Protein AF-A0A3N2H598-F1 (afdb_monomer_lite)

Secondary structure (DSSP, 8-state):
-EEEE-GGGEEEEEEEETTEEEEEEEETTEEEEEE--B-TTSPBPSEEEEEEEETTEEEEEEEETTTEEEEEEEEESSSEEE-SPPEEESEEEEE-SSSSSSPEEEEEEE--SS-TTTS-EEEEEEEEETTEEEEEEEPPPBSS--PPPSS---BPPP---

Foldseek 3Di:
DEWDADPQQKIWDWDQDPVAIWIFIDRNPDTQEIDFDAAPVRHGFHGWDYKDAFPQKMWTKTHHPDFKIWIFIWGHDSYIDRLDHIDMARGKDWDQAAPPRGIWIKHKHFLQPPHRVQTFIKIWIFDDDPRDTHTQAIDDTDRDDDDTDSHHDNYHDDDND

Organism: NCBI:txid84480

Structure (mmCIF, N/CA/C/O backbone):
data_AF-A0A3N2H598-F1
#
_entry.id   AF-A0A3N2H598-F1
#
loop_
_atom_site.group_PDB
_atom_site.id
_atom_site.type_symbol
_atom_site.label_atom_id
_atom_site.label_alt_id
_atom_site.label_comp_id
_atom_site.label_asym_id
_atom_site.label_entity_id
_atom_site.label_seq_id
_atom_site.pdbx_PDB_ins_code
_atom_site.Cartn_x
_atom_site.Cartn_y
_atom_site.Cartn_z
_atom_site.occupancy
_atom_site.B_iso_or_equiv
_atom_site.auth_seq_id
_atom_site.auth_comp_id
_atom_site.auth_asym_id
_atom_site.auth_atom_id
_atom_site.pdbx_PDB_model_num
ATOM 1 N N . MET A 1 1 ? 2.681 11.795 7.493 1.00 67.31 1 MET A N 1
ATOM 2 C CA . MET A 1 1 ? 1.618 11.484 8.468 1.00 67.31 1 MET A CA 1
ATOM 3 C C . MET A 1 1 ? 0.392 11.152 7.646 1.00 67.31 1 MET A C 1
ATOM 5 O O . MET A 1 1 ? -0.027 11.999 6.870 1.00 67.31 1 MET A O 1
ATOM 9 N N . PHE A 1 2 ? -0.071 9.909 7.718 1.00 82.44 2 PHE A N 1
ATOM 10 C CA . PHE A 1 2 ? -1.257 9.430 7.008 1.00 82.44 2 PHE A CA 1
ATOM 11 C C . PHE A 1 2 ? -2.468 9.538 7.941 1.00 82.44 2 PHE A C 1
ATOM 13 O O . PHE A 1 2 ? -2.340 9.237 9.128 1.00 82.44 2 PHE A O 1
ATOM 20 N N . SER A 1 3 ? -3.611 9.963 7.410 1.00 89.06 3 SER A N 1
ATOM 21 C CA . SER A 1 3 ? -4.904 9.908 8.091 1.00 89.06 3 SER A CA 1
ATOM 22 C C . SER A 1 3 ? -5.997 9.703 7.045 1.00 89.06 3 SER A C 1
ATOM 24 O O . SER A 1 3 ? -6.097 10.490 6.102 1.00 89.06 3 SER A O 1
ATOM 26 N N . ALA A 1 4 ? -6.793 8.645 7.194 1.00 88.69 4 ALA A N 1
ATOM 27 C CA . ALA A 1 4 ? -7.965 8.371 6.370 1.00 88.69 4 ALA A CA 1
ATOM 28 C C . ALA A 1 4 ? -9.233 8.463 7.214 1.00 88.69 4 ALA A C 1
ATOM 30 O O . ALA A 1 4 ? -9.379 7.763 8.218 1.00 88.69 4 ALA A O 1
ATOM 31 N N . ALA A 1 5 ? -10.172 9.298 6.773 1.00 90.31 5 ALA A N 1
ATOM 32 C CA . ALA A 1 5 ? -11.516 9.312 7.329 1.00 90.31 5 ALA A CA 1
ATOM 33 C C . ALA A 1 5 ? -12.267 8.039 6.917 1.00 90.31 5 ALA A C 1
ATOM 35 O O . ALA A 1 5 ? -12.192 7.595 5.772 1.00 90.31 5 ALA A O 1
ATOM 36 N N . LEU A 1 6 ? -13.016 7.480 7.858 1.00 90.12 6 LEU A N 1
ATOM 37 C CA . LEU A 1 6 ? -13.880 6.325 7.667 1.00 90.12 6 LEU A CA 1
ATOM 38 C C . LEU A 1 6 ? -15.337 6.730 7.969 1.00 90.12 6 LEU A C 1
ATOM 40 O O . LEU A 1 6 ? -15.577 7.742 8.640 1.00 90.12 6 LEU A O 1
ATOM 44 N N . PRO A 1 7 ? -16.338 5.977 7.473 1.00 87.88 7 PRO A N 1
ATOM 45 C CA . PRO A 1 7 ? -17.742 6.232 7.793 1.00 87.88 7 PRO A CA 1
ATOM 46 C C . PRO A 1 7 ? -17.989 6.303 9.305 1.00 87.88 7 PRO A C 1
ATOM 48 O O . PRO A 1 7 ? -17.252 5.716 10.085 1.00 87.88 7 PRO A O 1
ATOM 51 N N . GLY A 1 8 ? -19.035 7.014 9.732 1.00 88.12 8 GLY A N 1
ATOM 52 C CA . GLY A 1 8 ? -19.424 7.057 11.150 1.00 88.12 8 GLY A CA 1
ATOM 53 C C . GLY A 1 8 ? -18.548 7.933 12.054 1.00 88.12 8 GLY A C 1
ATOM 54 O O . GLY A 1 8 ? -18.742 7.917 13.261 1.00 88.12 8 GLY A O 1
ATOM 55 N N . GLY A 1 9 ? -17.625 8.727 11.497 1.00 89.12 9 GLY A N 1
ATOM 56 C CA . GLY A 1 9 ? -16.719 9.572 12.290 1.00 89.12 9 GLY A CA 1
ATOM 57 C C . GLY A 1 9 ? -15.471 8.837 12.786 1.00 89.12 9 GLY A C 1
ATOM 58 O O . GLY A 1 9 ? -14.716 9.373 13.601 1.00 89.12 9 GLY A O 1
ATOM 59 N N . HIS A 1 10 ? -15.240 7.629 12.274 1.00 94.19 10 HIS A N 1
ATOM 60 C CA . HIS A 1 10 ? -14.028 6.872 12.520 1.00 94.19 10 HIS A CA 1
ATOM 61 C C . HIS A 1 10 ? -12.859 7.386 11.665 1.00 94.19 10 HIS A C 1
ATOM 63 O O . HIS A 1 10 ? -13.054 8.051 10.643 1.00 94.19 10 HIS A O 1
ATOM 69 N N . ARG A 1 11 ? -11.623 7.060 12.054 1.00 94.19 11 ARG A N 1
ATOM 70 C CA . ARG A 1 11 ? -10.439 7.301 11.212 1.00 94.19 11 ARG A CA 1
ATOM 71 C C . ARG A 1 11 ? -9.338 6.273 11.437 1.00 94.19 11 ARG A C 1
ATOM 73 O O . ARG A 1 11 ? -9.225 5.713 12.527 1.00 94.19 11 ARG A O 1
ATOM 80 N N . LEU A 1 12 ? -8.512 6.071 10.417 1.00 95.00 12 LEU A N 1
ATOM 81 C CA . LEU A 1 12 ? -7.281 5.289 10.484 1.00 95.00 12 LEU A CA 1
ATOM 82 C C . LEU A 1 12 ? -6.083 6.224 10.303 1.00 95.00 12 LEU A C 1
ATOM 84 O O . LEU A 1 12 ? -5.964 6.877 9.269 1.00 95.00 12 LEU A O 1
ATOM 88 N N . ASP A 1 13 ? -5.188 6.255 11.285 1.00 94.00 13 ASP A N 1
ATOM 89 C CA . ASP A 1 13 ? -3.990 7.092 11.268 1.00 94.00 13 ASP A CA 1
ATOM 90 C C . ASP A 1 13 ? -2.723 6.238 11.183 1.00 94.00 13 ASP A C 1
ATOM 92 O O . ASP A 1 13 ? -2.614 5.194 11.827 1.00 94.00 13 ASP A O 1
ATOM 96 N N . GLY A 1 14 ? -1.732 6.719 10.435 1.00 91.94 14 GLY A N 1
ATOM 97 C CA . GLY A 1 14 ? -0.366 6.204 10.465 1.00 91.94 14 GLY A CA 1
ATOM 98 C C . GLY A 1 14 ? 0.473 7.032 11.430 1.00 91.94 14 GLY A C 1
ATOM 99 O O . GLY A 1 14 ? 0.802 8.186 11.131 1.00 91.94 14 GLY A O 1
ATOM 100 N N . LEU A 1 15 ? 0.814 6.452 12.580 1.00 87.75 15 LEU A N 1
ATOM 101 C CA . LEU A 1 15 ? 1.573 7.110 13.639 1.00 87.75 15 LEU A CA 1
ATOM 102 C C . LEU A 1 15 ? 3.044 6.690 13.599 1.00 87.75 15 LEU A C 1
ATOM 104 O O . LEU A 1 15 ? 3.365 5.519 13.405 1.00 87.75 15 LEU A O 1
ATOM 108 N N . HIS A 1 16 ? 3.929 7.658 13.835 1.00 82.12 16 HIS A N 1
ATOM 109 C CA . HIS A 1 16 ? 5.372 7.458 13.940 1.00 82.12 16 HIS A CA 1
ATOM 110 C C . HIS A 1 16 ? 5.838 7.804 15.358 1.00 82.12 16 HIS A C 1
ATOM 112 O O . HIS A 1 16 ? 5.512 8.881 15.863 1.00 82.12 16 HIS A O 1
ATOM 118 N N . GLY A 1 17 ? 6.602 6.917 16.001 1.00 69.38 17 GLY A N 1
ATOM 119 C CA . GLY A 1 17 ? 7.124 7.144 17.347 1.00 69.38 17 GLY A CA 1
ATOM 120 C C . GLY A 1 17 ? 8.376 6.329 17.666 1.00 69.38 17 GLY A C 1
ATOM 121 O O . GLY A 1 17 ? 8.825 5.498 16.883 1.00 69.38 17 GLY A O 1
ATOM 122 N N . VAL A 1 18 ? 8.929 6.555 18.862 1.00 64.81 18 VAL A N 1
ATOM 123 C CA . VAL A 1 18 ? 10.191 5.948 19.342 1.00 64.81 18 VAL A CA 1
ATOM 124 C C . VAL A 1 18 ? 10.123 4.409 19.421 1.00 64.81 18 VAL A C 1
ATOM 126 O O . VAL A 1 18 ? 11.152 3.745 19.391 1.00 64.81 18 VAL A O 1
ATOM 129 N N . GLY A 1 19 ? 8.916 3.833 19.484 1.00 62.41 19 GLY A N 1
ATOM 130 C CA . GLY A 1 19 ? 8.668 2.384 19.487 1.00 62.41 19 GLY A CA 1
ATOM 131 C C . GLY A 1 19 ? 8.362 1.769 18.114 1.00 62.41 19 GLY A C 1
ATOM 132 O O . GLY A 1 19 ? 7.974 0.605 18.053 1.00 62.41 19 GLY A O 1
ATOM 133 N N . GLY A 1 20 ? 8.501 2.536 17.028 1.00 68.69 20 GLY A N 1
ATOM 134 C CA . GLY A 1 20 ? 8.161 2.117 15.669 1.00 68.69 20 GLY A CA 1
ATOM 135 C C . GLY A 1 20 ? 6.877 2.759 15.149 1.00 68.69 20 GLY A C 1
ATOM 136 O O . GLY A 1 20 ? 6.311 3.668 15.761 1.00 68.69 20 GLY A O 1
ATOM 137 N N . ASN A 1 21 ? 6.435 2.295 13.982 1.00 83.88 21 ASN A N 1
ATOM 138 C CA . ASN A 1 21 ? 5.262 2.836 13.302 1.00 83.88 21 ASN A CA 1
ATOM 139 C C . ASN A 1 21 ? 4.090 1.907 13.522 1.00 83.88 21 ASN A C 1
ATOM 141 O O . ASN A 1 21 ? 4.228 0.686 13.436 1.00 83.88 21 ASN A O 1
ATOM 145 N N . VAL A 1 22 ? 2.948 2.507 13.819 1.00 91.19 22 VAL A N 1
ATOM 146 C CA . VAL A 1 22 ? 1.710 1.785 14.078 1.00 91.19 22 VAL A CA 1
ATOM 147 C C . VAL A 1 22 ? 0.585 2.428 13.298 1.00 91.19 22 VAL A C 1
ATOM 149 O O . VAL A 1 22 ? 0.567 3.639 13.066 1.00 91.19 22 VAL A O 1
ATOM 152 N N . LEU A 1 23 ? -0.372 1.600 12.918 1.00 94.88 23 LEU A N 1
ATOM 153 C CA . LEU A 1 23 ? -1.681 2.062 12.514 1.00 94.88 23 LEU A CA 1
ATOM 154 C C . LEU A 1 23 ? -2.538 2.197 13.763 1.00 94.88 23 LEU A C 1
ATOM 156 O O . LEU A 1 23 ? -2.498 1.330 14.636 1.00 94.88 23 LEU A O 1
ATOM 160 N N . ALA A 1 24 ? -3.297 3.280 13.843 1.00 94.94 24 ALA A N 1
ATOM 161 C CA . ALA A 1 24 ? -4.194 3.569 14.948 1.00 94.94 24 ALA A CA 1
ATOM 162 C C . ALA A 1 24 ? -5.602 3.806 14.414 1.00 94.94 24 ALA A C 1
ATOM 164 O O . ALA A 1 24 ? -5.815 4.672 13.565 1.00 94.94 24 ALA A O 1
ATOM 165 N N . TYR A 1 25 ? -6.554 3.030 14.915 1.00 96.19 25 TYR A N 1
ATOM 166 C CA . TYR A 1 25 ? -7.963 3.147 14.586 1.00 96.19 25 TYR A CA 1
ATOM 167 C C . TYR A 1 25 ? -8.683 3.918 15.685 1.00 96.19 25 TYR A C 1
ATOM 169 O O . TYR A 1 25 ? -8.564 3.590 16.866 1.00 96.19 25 TYR A O 1
ATOM 177 N N . TRP A 1 26 ? -9.427 4.944 15.290 1.00 96.31 26 TRP A N 1
ATOM 178 C CA . TRP A 1 26 ? -10.086 5.868 16.200 1.00 96.31 26 TRP A CA 1
ATOM 179 C C . TRP A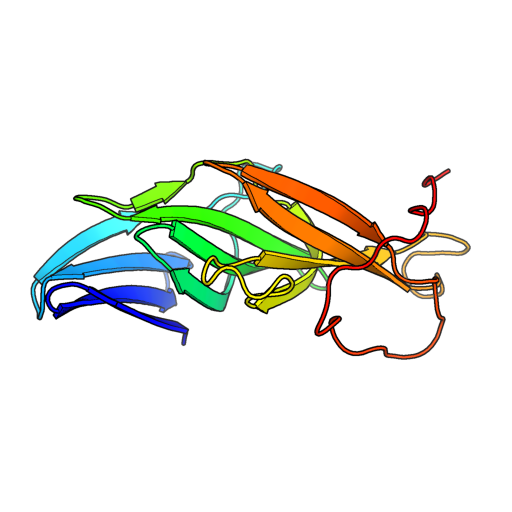 1 26 ? -11.591 5.916 15.965 1.00 96.31 26 TRP A C 1
ATOM 181 O O . TRP A 1 26 ? -12.056 5.897 14.825 1.00 96.31 26 TRP A O 1
ATOM 191 N N . ASP A 1 27 ? -12.330 6.098 17.054 1.00 95.31 27 ASP A N 1
ATOM 192 C CA . ASP A 1 27 ? -13.732 6.507 17.078 1.00 95.31 27 ASP A CA 1
ATOM 193 C C . ASP A 1 27 ? -13.826 7.899 17.717 1.00 95.31 27 ASP A C 1
ATOM 195 O O . ASP A 1 27 ? -13.683 8.068 18.936 1.00 95.31 27 ASP A O 1
ATOM 199 N N . GLY A 1 28 ? -13.954 8.925 16.871 1.00 92.56 28 GLY A N 1
ATOM 200 C CA . GLY A 1 28 ? -13.831 10.320 17.279 1.00 92.56 28 GLY A CA 1
ATOM 201 C C . GLY A 1 28 ? -12.473 10.614 17.932 1.00 92.56 28 GLY A C 1
ATOM 202 O O . GLY A 1 28 ? -11.445 10.735 17.258 1.00 92.56 28 GLY A O 1
ATOM 203 N N . ALA A 1 29 ? -12.477 10.774 19.257 1.00 93.81 29 ALA A N 1
ATOM 204 C CA . ALA A 1 29 ? -11.280 11.019 20.067 1.00 93.81 29 ALA A CA 1
ATOM 205 C C . ALA A 1 29 ? -10.758 9.763 20.790 1.00 93.81 29 ALA A C 1
ATOM 207 O O . ALA A 1 29 ? -9.685 9.808 21.389 1.00 93.81 29 ALA A O 1
ATOM 208 N N . ASN A 1 30 ? -11.500 8.656 20.750 1.00 95.94 30 ASN A N 1
ATOM 209 C CA . ASN A 1 30 ? -11.146 7.430 21.451 1.00 95.94 30 ASN A CA 1
ATOM 210 C C . ASN A 1 30 ? -10.282 6.547 20.553 1.00 95.94 30 ASN A C 1
ATOM 212 O O . ASN A 1 30 ? -10.663 6.251 19.421 1.00 95.94 30 ASN A O 1
ATOM 216 N N . LEU A 1 31 ? -9.129 6.116 21.063 1.00 96.00 31 LEU A N 1
ATOM 217 C CA . LEU A 1 31 ? -8.319 5.094 20.410 1.00 96.00 31 LEU A CA 1
ATOM 218 C C . LEU A 1 31 ? -8.999 3.737 20.611 1.00 96.00 31 LEU A C 1
ATOM 220 O O . LEU A 1 31 ? -9.193 3.315 21.750 1.00 96.00 31 LEU A O 1
ATOM 224 N N . VAL A 1 32 ? -9.368 3.082 19.515 1.00 96.75 32 VAL A N 1
ATOM 225 C CA . VAL A 1 32 ? -10.084 1.799 19.522 1.00 96.75 32 VAL A CA 1
ATOM 226 C C . VAL A 1 32 ? -9.108 0.637 19.413 1.00 96.75 32 VAL A C 1
ATOM 228 O O . VAL A 1 32 ? -9.185 -0.305 20.196 1.00 96.75 32 VAL A O 1
ATOM 231 N N . ASP A 1 33 ? -8.189 0.705 18.452 1.00 97.00 33 ASP A N 1
ATOM 232 C CA . ASP A 1 33 ? -7.228 -0.365 18.201 1.00 97.00 33 ASP A CA 1
ATOM 233 C C . ASP A 1 33 ? -5.923 0.179 17.616 1.00 97.00 33 ASP A C 1
ATOM 235 O O . ASP A 1 33 ? -5.885 1.253 17.009 1.00 97.00 33 ASP A O 1
ATOM 239 N N . THR A 1 34 ? -4.850 -0.585 17.786 1.00 95.12 34 THR A N 1
ATOM 240 C CA . THR A 1 34 ? -3.555 -0.306 17.169 1.00 95.12 34 THR A CA 1
ATOM 241 C C . THR A 1 34 ? -2.945 -1.578 16.626 1.00 95.12 34 THR A C 1
ATOM 243 O O . THR A 1 34 ? -2.935 -2.598 17.312 1.00 95.12 34 THR A O 1
ATOM 246 N N . THR A 1 35 ? -2.334 -1.499 15.448 1.00 94.12 35 THR A N 1
ATOM 247 C CA . THR A 1 35 ? -1.596 -2.631 14.893 1.00 94.12 35 THR A CA 1
ATOM 248 C C . THR A 1 35 ? -0.276 -2.197 14.292 1.00 94.12 35 THR A C 1
ATOM 250 O O . THR A 1 35 ? -0.133 -1.087 13.776 1.00 94.12 35 THR A O 1
ATOM 253 N N . GLN A 1 36 ? 0.695 -3.098 14.343 1.00 92.00 36 GLN A N 1
ATOM 254 C CA . GLN A 1 36 ? 1.963 -2.939 13.658 1.00 92.00 36 GLN A CA 1
ATOM 255 C C . GLN A 1 36 ? 1.993 -3.920 12.494 1.00 92.00 36 GLN A C 1
ATOM 257 O O . GLN A 1 36 ? 1.923 -5.132 12.698 1.00 92.00 36 GLN A O 1
ATOM 262 N N . VAL A 1 37 ? 2.091 -3.388 11.279 1.00 93.19 37 VAL A N 1
ATOM 263 C CA . VAL A 1 37 ? 2.226 -4.212 10.079 1.00 93.19 37 VAL A CA 1
ATOM 264 C C . VAL A 1 37 ? 3.673 -4.675 9.972 1.00 93.19 37 VAL A C 1
ATOM 266 O O . VAL A 1 37 ? 4.602 -3.889 10.177 1.00 93.19 37 VAL A O 1
ATOM 269 N N . ARG A 1 38 ? 3.850 -5.967 9.704 1.00 92.12 38 ARG A N 1
ATOM 270 C CA . ARG A 1 38 ? 5.153 -6.618 9.589 1.00 92.12 38 ARG A CA 1
ATOM 271 C C . ARG A 1 38 ? 5.368 -7.087 8.162 1.00 92.12 38 ARG A C 1
ATOM 273 O O . ARG A 1 38 ? 4.416 -7.541 7.529 1.00 92.12 38 ARG A O 1
ATOM 280 N N . GLY A 1 39 ? 6.605 -6.971 7.705 1.00 90.25 39 GLY A N 1
ATOM 281 C CA . GLY A 1 39 ? 7.035 -7.491 6.423 1.00 90.25 39 GLY A CA 1
ATOM 282 C C . GLY A 1 39 ? 7.188 -8.999 6.415 1.00 90.25 39 GLY A C 1
ATOM 283 O O . GLY A 1 39 ? 7.004 -9.687 7.427 1.00 90.25 39 GLY A O 1
ATOM 284 N N . SER A 1 40 ? 7.540 -9.503 5.238 1.00 89.38 40 SER A N 1
ATOM 285 C CA . SER A 1 40 ? 7.784 -10.926 4.996 1.00 89.38 40 SER A CA 1
ATOM 286 C C . SER A 1 40 ? 8.917 -11.495 5.868 1.00 89.38 40 SER A C 1
ATOM 288 O O . SER A 1 40 ? 8.917 -12.679 6.208 1.00 89.38 40 SER A O 1
ATOM 290 N N . ASP A 1 41 ? 9.839 -10.638 6.306 1.00 89.25 41 ASP A N 1
ATOM 291 C CA . ASP A 1 41 ? 10.941 -10.935 7.226 1.00 89.25 41 ASP A CA 1
ATOM 292 C C . ASP A 1 41 ? 10.538 -10.933 8.719 1.00 89.25 41 ASP A C 1
ATOM 294 O O . ASP A 1 41 ? 11.366 -11.184 9.601 1.00 89.25 41 ASP A O 1
ATOM 298 N N . GLY A 1 42 ? 9.266 -10.651 9.023 1.00 89.69 42 GLY A N 1
ATOM 299 C CA . GLY A 1 42 ? 8.718 -10.550 10.374 1.00 89.69 42 GLY A CA 1
ATOM 300 C C . GLY A 1 42 ? 9.049 -9.242 11.102 1.00 89.69 42 GLY A C 1
ATOM 301 O O . GLY A 1 42 ? 8.568 -9.036 12.229 1.00 89.69 42 GLY A O 1
ATOM 302 N N . GLN A 1 43 ? 9.830 -8.348 10.491 1.00 90.00 43 GLN A N 1
ATOM 303 C CA . GLN A 1 43 ? 10.148 -7.037 11.047 1.00 90.00 43 GLN A CA 1
ATOM 304 C C . GLN A 1 43 ? 9.022 -6.044 10.771 1.00 90.00 43 GLN A C 1
ATOM 306 O O . GLN A 1 43 ? 8.326 -6.139 9.762 1.00 90.00 43 GLN A O 1
ATOM 311 N N . PRO A 1 44 ? 8.778 -5.093 11.681 1.00 91.25 44 PRO A N 1
ATOM 312 C CA . PRO A 1 44 ? 7.783 -4.067 11.442 1.00 91.25 44 PRO A CA 1
ATOM 313 C C . PR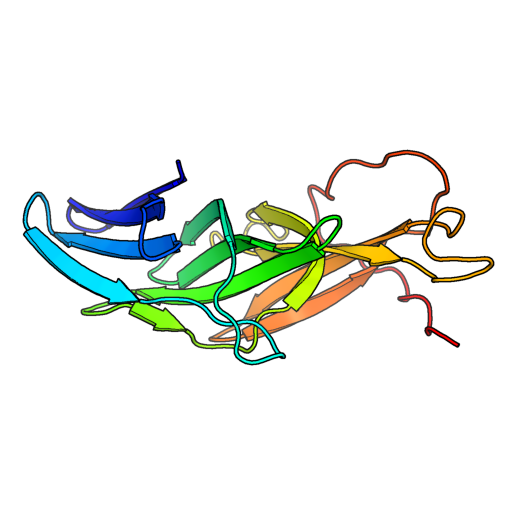O A 1 44 ? 8.244 -3.075 10.376 1.00 91.25 44 PRO A C 1
ATOM 315 O O . PRO A 1 44 ? 9.408 -2.676 10.363 1.00 91.25 44 PRO A O 1
ATOM 318 N N . TYR A 1 45 ? 7.318 -2.608 9.541 1.00 91.69 45 TYR A N 1
ATOM 319 C CA . TYR A 1 45 ? 7.642 -1.556 8.583 1.00 91.69 45 TYR A CA 1
ATOM 320 C C . TYR A 1 45 ? 7.979 -0.221 9.270 1.00 91.69 45 TYR A C 1
ATOM 322 O O . TYR A 1 45 ? 7.431 0.142 10.319 1.00 91.69 45 TYR A O 1
ATOM 330 N N . GLU A 1 46 ? 8.900 0.529 8.663 1.00 89.19 46 GLU A N 1
ATOM 331 C CA . GLU A 1 46 ? 9.578 1.669 9.292 1.00 89.19 46 GLU A CA 1
ATOM 332 C C . GLU A 1 46 ? 8.877 3.007 9.101 1.00 89.19 46 GLU A C 1
ATOM 334 O O . GLU A 1 46 ? 9.225 3.975 9.782 1.00 89.19 46 GLU A O 1
ATOM 339 N N . ARG A 1 47 ? 7.928 3.123 8.173 1.00 88.69 47 ARG A N 1
ATOM 340 C CA . ARG A 1 47 ? 7.199 4.376 7.963 1.00 88.69 47 ARG A CA 1
ATOM 341 C C . ARG A 1 47 ? 5.938 4.146 7.160 1.00 88.69 47 ARG A C 1
ATOM 343 O O . ARG A 1 47 ? 5.998 3.503 6.126 1.00 88.69 47 ARG A O 1
ATOM 350 N N . VAL A 1 48 ? 4.825 4.740 7.585 1.00 91.00 48 VAL A N 1
ATOM 351 C CA . VAL A 1 48 ? 3.617 4.850 6.751 1.00 91.00 48 VAL A CA 1
ATOM 352 C C . VAL A 1 48 ? 3.771 6.046 5.814 1.00 91.00 48 VAL A C 1
ATOM 354 O O . VAL A 1 48 ? 3.962 7.177 6.281 1.00 91.00 48 VAL A O 1
ATOM 357 N N . THR A 1 49 ? 3.673 5.818 4.508 1.00 90.50 49 THR A N 1
ATOM 358 C CA . THR A 1 49 ? 3.856 6.858 3.482 1.00 90.50 49 THR A CA 1
ATOM 359 C C . THR A 1 49 ? 2.548 7.324 2.869 1.00 90.50 49 THR A C 1
ATOM 361 O O . THR A 1 49 ? 2.384 8.523 2.643 1.00 90.50 49 THR A O 1
ATOM 364 N N . ALA A 1 50 ? 1.600 6.413 2.671 1.00 91.25 50 ALA A N 1
ATOM 365 C CA . ALA A 1 50 ? 0.285 6.707 2.120 1.00 91.25 50 ALA A CA 1
ATOM 366 C C . ALA A 1 50 ? -0.751 5.689 2.608 1.00 91.25 50 ALA A C 1
ATOM 368 O O . ALA A 1 50 ? -0.410 4.644 3.157 1.00 91.25 50 ALA A O 1
ATOM 369 N N . GLY A 1 51 ? -2.025 5.992 2.400 1.00 92.38 51 GLY A N 1
ATOM 370 C CA . GLY A 1 51 ? -3.114 5.065 2.659 1.00 92.38 51 GLY A CA 1
ATOM 371 C C . GLY A 1 51 ? -4.393 5.541 1.984 1.00 92.38 51 GLY A C 1
ATOM 372 O O . GLY A 1 51 ? -4.619 6.745 1.852 1.00 92.38 51 GLY A O 1
ATOM 373 N N . LEU A 1 52 ? -5.224 4.596 1.569 1.00 94.31 52 LEU A N 1
ATOM 374 C CA . LEU A 1 52 ? -6.554 4.851 1.035 1.00 94.31 52 LEU A CA 1
ATOM 375 C C . LEU A 1 52 ? -7.519 3.834 1.634 1.00 94.31 52 LEU A C 1
ATOM 377 O O . LEU A 1 52 ? -7.153 2.676 1.823 1.00 94.31 52 LEU A O 1
ATOM 381 N N . CYS A 1 53 ? -8.740 4.268 1.935 1.00 93.62 53 CYS A N 1
ATOM 382 C CA . CYS A 1 53 ? -9.779 3.405 2.478 1.00 93.62 53 CYS A CA 1
ATOM 383 C C . CYS A 1 53 ? -11.101 3.581 1.724 1.00 93.62 53 CYS A C 1
ATOM 385 O O . CYS A 1 53 ? -11.472 4.700 1.377 1.00 93.62 53 CYS A O 1
ATOM 387 N N . GLY A 1 54 ? -11.833 2.481 1.554 1.00 91.62 54 GLY A N 1
ATOM 388 C CA . GLY A 1 54 ? -13.153 2.416 0.931 1.00 91.62 54 GLY A CA 1
ATOM 389 C C . GLY A 1 54 ? -13.945 1.229 1.480 1.00 91.62 54 GLY A C 1
ATOM 390 O O . GLY A 1 54 ? -13.406 0.139 1.637 1.00 91.62 54 GLY A O 1
ATOM 391 N N . ALA A 1 55 ? -15.214 1.446 1.845 1.00 90.06 55 ALA A N 1
ATOM 392 C CA . ALA A 1 55 ? -16.122 0.406 2.356 1.00 90.06 55 ALA A CA 1
ATOM 393 C C . ALA A 1 55 ? -15.547 -0.488 3.490 1.00 90.06 55 ALA A C 1
ATOM 395 O O . ALA A 1 55 ? -15.818 -1.686 3.545 1.00 90.06 55 ALA A O 1
ATOM 396 N N . GLY A 1 56 ? -14.748 0.082 4.403 1.00 90.88 56 GLY A N 1
ATOM 397 C CA . GLY A 1 56 ? -14.119 -0.661 5.510 1.00 90.88 56 GLY A CA 1
ATOM 398 C C . GLY A 1 56 ? -12.879 -1.472 5.111 1.00 90.88 56 GLY A C 1
ATOM 399 O O . GLY A 1 56 ? -12.339 -2.216 5.929 1.00 90.88 56 GLY A O 1
ATOM 400 N N . ARG A 1 57 ? -12.407 -1.324 3.872 1.00 94.75 57 ARG A N 1
ATOM 401 C CA . ARG A 1 57 ? -11.138 -1.860 3.370 1.00 94.75 57 ARG A CA 1
ATOM 402 C C . ARG A 1 57 ? -10.135 -0.730 3.253 1.00 94.75 57 ARG A C 1
ATOM 404 O O . ARG A 1 57 ? -10.517 0.376 2.880 1.00 94.75 57 ARG A O 1
ATOM 411 N N . CYS A 1 58 ? -8.875 -0.995 3.558 1.00 95.25 58 CYS A N 1
ATOM 412 C CA . CYS A 1 58 ? -7.798 -0.028 3.396 1.00 95.25 58 CYS A CA 1
ATOM 413 C C . CYS A 1 58 ? -6.594 -0.678 2.719 1.00 95.25 58 CYS A C 1
ATOM 415 O O . CYS A 1 58 ? -6.235 -1.797 3.073 1.00 95.25 58 CYS A O 1
ATOM 417 N N . ALA A 1 59 ? -5.932 0.053 1.829 1.00 95.94 59 ALA A N 1
ATOM 418 C CA . ALA A 1 59 ? -4.572 -0.247 1.403 1.00 95.94 59 ALA A CA 1
ATOM 419 C C . ALA A 1 59 ? -3.652 0.812 2.008 1.00 95.94 59 ALA A C 1
ATOM 421 O O . ALA A 1 59 ? -3.928 2.010 1.907 1.00 95.94 59 ALA A O 1
ATOM 422 N N . VAL A 1 60 ? -2.582 0.382 2.671 1.00 95.56 60 VAL A N 1
ATOM 423 C CA . VAL A 1 60 ? -1.632 1.287 3.329 1.00 95.56 60 VAL A CA 1
ATOM 424 C C . VAL A 1 60 ? -0.234 1.018 2.804 1.00 95.56 60 VAL A C 1
ATOM 426 O O . VAL A 1 60 ? 0.222 -0.122 2.833 1.00 95.56 60 VAL A O 1
ATOM 429 N N . ALA A 1 61 ? 0.427 2.073 2.332 1.00 95.19 61 ALA A N 1
ATOM 430 C CA . ALA A 1 61 ? 1.785 2.026 1.823 1.00 95.19 61 ALA A CA 1
ATOM 431 C C . ALA A 1 61 ? 2.805 2.327 2.925 1.00 95.19 61 ALA A C 1
ATOM 433 O O . ALA A 1 61 ? 2.600 3.200 3.781 1.00 95.19 61 ALA A O 1
ATOM 434 N N . PHE A 1 62 ? 3.929 1.624 2.859 1.00 94.06 62 PHE A N 1
ATOM 435 C CA . PHE A 1 62 ? 5.025 1.720 3.802 1.00 94.06 62 PHE A CA 1
ATOM 436 C C . PHE A 1 62 ? 6.374 1.871 3.099 1.00 94.06 62 PHE A C 1
ATOM 438 O O . PHE A 1 62 ? 6.541 1.413 1.974 1.00 94.06 62 PHE A O 1
ATOM 445 N N . GLU A 1 63 ? 7.343 2.453 3.801 1.00 92.12 63 GLU A N 1
ATOM 446 C CA . GLU A 1 63 ? 8.781 2.369 3.510 1.00 92.12 63 GLU A CA 1
ATOM 447 C C . GLU A 1 63 ? 9.468 1.526 4.595 1.00 92.12 63 GLU A C 1
ATOM 449 O O . GLU A 1 63 ? 9.070 1.561 5.768 1.00 92.12 63 GLU A O 1
ATOM 454 N N . PHE A 1 64 ? 10.495 0.770 4.205 1.00 91.44 64 PHE A N 1
ATOM 455 C CA . PHE A 1 64 ? 11.372 0.023 5.108 1.00 91.44 64 PHE A CA 1
ATOM 456 C C . PHE A 1 64 ? 12.734 -0.239 4.456 1.00 91.44 64 PHE A C 1
ATOM 458 O O . PHE A 1 64 ? 12.828 -0.527 3.261 1.00 91.44 64 PHE A O 1
ATOM 465 N N . GLY A 1 65 ? 13.818 -0.145 5.225 1.00 88.06 65 GLY A N 1
ATOM 466 C CA . GLY A 1 65 ? 15.163 -0.164 4.659 1.00 88.06 65 GLY A CA 1
ATOM 467 C C . GLY A 1 65 ? 15.426 0.982 3.668 1.00 88.06 65 GLY A C 1
ATOM 468 O O . GLY A 1 65 ? 14.621 1.891 3.473 1.00 88.06 65 GLY A O 1
ATOM 469 N N . ALA A 1 66 ? 16.595 0.958 3.025 1.00 86.06 66 ALA A N 1
ATOM 470 C CA . ALA A 1 66 ? 17.052 2.077 2.193 1.00 86.06 66 ALA A CA 1
ATOM 471 C C . ALA A 1 66 ? 16.296 2.224 0.859 1.00 86.06 66 ALA A C 1
ATOM 473 O O . ALA A 1 66 ? 16.220 3.326 0.319 1.00 86.06 66 ALA A O 1
ATOM 474 N N . HIS A 1 67 ? 15.768 1.124 0.317 1.00 86.25 67 HIS A N 1
ATOM 475 C CA . HIS A 1 67 ? 15.184 1.067 -1.027 1.00 86.25 67 HIS A CA 1
ATOM 476 C C . HIS A 1 67 ? 14.043 0.057 -1.103 1.00 86.25 67 HIS A C 1
ATOM 478 O O . HIS A 1 67 ? 13.941 -0.688 -2.079 1.00 86.25 67 HIS A O 1
ATOM 484 N N . SER A 1 68 ? 13.226 0.002 -0.054 1.00 93.88 68 SER A N 1
ATOM 485 C CA . SER A 1 68 ? 12.114 -0.934 0.001 1.00 93.88 68 SER A CA 1
ATOM 486 C C . SER A 1 68 ? 10.841 -0.258 0.479 1.00 93.88 68 SER A C 1
ATOM 488 O O . SER A 1 68 ? 10.839 0.662 1.301 1.00 93.88 68 SER A O 1
ATOM 490 N N . ALA A 1 69 ? 9.743 -0.714 -0.093 1.00 95.88 69 ALA A N 1
ATOM 491 C CA . ALA A 1 69 ? 8.411 -0.231 0.163 1.00 95.88 69 ALA A CA 1
ATOM 492 C C . ALA A 1 69 ? 7.433 -1.398 0.116 1.00 95.88 69 ALA A C 1
ATOM 494 O O . ALA A 1 69 ? 7.710 -2.428 -0.498 1.00 95.88 69 ALA A O 1
ATOM 495 N N . ALA A 1 70 ? 6.290 -1.239 0.765 1.00 96.69 70 ALA A N 1
ATOM 496 C CA . ALA A 1 70 ? 5.259 -2.262 0.800 1.00 96.69 70 ALA A CA 1
ATOM 497 C C . ALA A 1 70 ? 3.868 -1.656 0.714 1.00 96.69 70 ALA A C 1
ATOM 499 O O . ALA A 1 70 ? 3.681 -0.495 1.073 1.00 96.69 70 ALA A O 1
ATOM 500 N N . VAL A 1 71 ? 2.886 -2.463 0.323 1.00 97.38 71 VAL A N 1
ATOM 501 C CA . VAL A 1 71 ? 1.470 -2.170 0.559 1.00 97.38 71 VAL A CA 1
ATOM 502 C C . VAL A 1 71 ? 0.831 -3.327 1.308 1.00 97.38 71 VAL A C 1
ATOM 504 O O . VAL A 1 71 ? 0.968 -4.477 0.899 1.00 97.38 71 VAL A O 1
ATOM 507 N N . ALA A 1 72 ? 0.113 -3.024 2.387 1.00 96.31 72 ALA A N 1
ATOM 508 C CA . ALA A 1 72 ? -0.701 -3.999 3.105 1.00 96.31 72 ALA A CA 1
ATOM 509 C C . ALA A 1 72 ? -2.193 -3.724 2.901 1.00 96.31 72 ALA A C 1
ATOM 511 O O . ALA A 1 72 ? -2.633 -2.578 3.036 1.00 96.31 72 ALA A O 1
ATOM 512 N N . ALA A 1 73 ? -2.959 -4.786 2.640 1.00 96.44 73 ALA A N 1
ATOM 513 C CA . ALA A 1 73 ? -4.415 -4.754 2.673 1.00 96.44 73 ALA A CA 1
ATOM 514 C C . ALA A 1 73 ? -4.930 -4.994 4.091 1.00 96.44 73 ALA A C 1
ATOM 516 O O . ALA A 1 73 ? -4.502 -5.907 4.805 1.00 96.44 73 ALA A O 1
ATOM 517 N N . LEU A 1 74 ? -5.881 -4.158 4.490 1.00 96.19 74 LEU A N 1
ATOM 518 C CA . LEU A 1 74 ? -6.476 -4.146 5.813 1.00 96.19 74 LEU 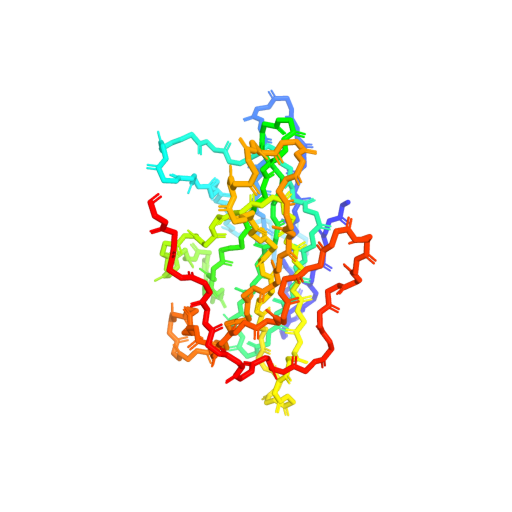A CA 1
ATOM 519 C C . LEU A 1 74 ? -7.995 -4.167 5.704 1.00 96.19 74 LEU A C 1
ATOM 521 O O . LEU A 1 74 ? -8.590 -3.548 4.819 1.00 96.19 74 LEU A O 1
ATOM 525 N N . ARG A 1 75 ? -8.622 -4.779 6.699 1.00 95.56 75 ARG A N 1
ATOM 526 C CA . ARG A 1 75 ? -10.027 -4.579 7.029 1.00 95.56 75 ARG A CA 1
ATOM 527 C C . ARG A 1 75 ? -10.123 -3.801 8.332 1.00 95.56 75 ARG A C 1
ATOM 529 O O . ARG A 1 75 ? -9.442 -4.128 9.305 1.00 95.56 75 ARG A O 1
ATOM 536 N N . VAL A 1 76 ? -10.974 -2.784 8.340 1.00 94.56 76 VAL A N 1
ATOM 537 C CA . VAL A 1 76 ? -11.239 -1.937 9.501 1.00 94.56 76 VAL A CA 1
ATOM 538 C C . VAL A 1 76 ? -12.733 -1.962 9.786 1.00 94.56 76 VAL A C 1
ATOM 540 O O . VAL A 1 76 ? -13.535 -1.450 9.006 1.00 94.56 76 VAL A O 1
ATOM 543 N N . ASP A 1 77 ? -13.099 -2.578 10.907 1.00 90.75 77 ASP A N 1
ATOM 544 C CA . ASP A 1 77 ? -14.472 -2.606 11.410 1.00 90.75 77 ASP A CA 1
ATOM 545 C C . ASP A 1 77 ? -14.538 -2.137 12.873 1.00 90.75 77 ASP A C 1
ATOM 547 O O . ASP A 1 77 ? -14.600 -0.947 13.166 1.00 90.75 77 ASP A O 1
ATOM 551 N N . THR A 1 78 ? -14.495 -3.069 13.810 1.00 91.62 78 THR A N 1
ATOM 552 C CA . THR A 1 78 ? -14.347 -2.840 15.249 1.00 91.62 78 THR A CA 1
ATOM 553 C C . THR A 1 78 ? -12.882 -2.817 15.675 1.00 91.62 78 THR A C 1
ATOM 555 O O . THR A 1 78 ? -12.568 -2.368 16.773 1.00 91.62 78 THR A O 1
ATOM 558 N N . LYS A 1 79 ? -11.990 -3.303 14.807 1.00 95.06 79 LYS A N 1
ATOM 559 C CA . LYS A 1 79 ? -10.539 -3.361 14.993 1.00 95.06 79 LYS A CA 1
ATOM 560 C C . LYS A 1 79 ? -9.826 -3.308 13.642 1.00 95.06 79 LYS A C 1
ATOM 562 O O . LYS A 1 79 ? -10.471 -3.404 12.595 1.00 95.06 79 LYS A O 1
ATOM 567 N N . ILE A 1 80 ? -8.501 -3.215 13.666 1.00 96.81 80 ILE A N 1
ATOM 568 C CA . ILE A 1 80 ? -7.656 -3.343 12.481 1.00 96.81 80 ILE A CA 1
ATOM 569 C C . ILE A 1 80 ? -7.315 -4.821 12.287 1.00 96.81 80 ILE A C 1
ATOM 571 O O . ILE A 1 80 ? -6.772 -5.479 13.173 1.00 96.81 80 ILE A O 1
ATOM 575 N N . THR A 1 81 ? -7.599 -5.349 11.101 1.00 96.69 81 THR A N 1
ATOM 576 C CA . THR A 1 81 ? -7.170 -6.690 10.691 1.00 96.69 81 THR A CA 1
ATOM 577 C C . THR A 1 81 ? -6.309 -6.564 9.444 1.00 96.69 81 THR A C 1
ATOM 579 O O . THR A 1 81 ? -6.780 -6.062 8.429 1.00 96.69 81 THR A O 1
ATOM 582 N N . VAL A 1 82 ? -5.054 -7.011 9.510 1.00 95.25 82 VAL A N 1
ATOM 583 C CA . VAL A 1 82 ? -4.224 -7.207 8.312 1.00 95.25 82 VAL A CA 1
ATOM 584 C C . VAL A 1 82 ? -4.737 -8.470 7.630 1.00 95.25 82 VAL A C 1
ATOM 586 O O . VAL A 1 82 ? -4.712 -9.537 8.244 1.00 95.25 82 VAL A O 1
ATOM 589 N N . VAL A 1 83 ? -5.293 -8.329 6.429 1.00 92.81 83 VAL A N 1
ATOM 590 C CA . VAL A 1 83 ? -6.058 -9.403 5.772 1.00 92.81 83 VAL A CA 1
ATOM 591 C C . VAL A 1 83 ? -5.280 -10.137 4.684 1.00 92.81 83 VAL A C 1
ATOM 593 O O . VAL A 1 83 ? -5.652 -11.251 4.328 1.00 92.81 83 VAL A O 1
ATOM 596 N N . ASP A 1 84 ? -4.162 -9.569 4.234 1.00 87.56 84 ASP A N 1
ATOM 597 C CA . ASP A 1 84 ? -3.272 -10.198 3.264 1.00 87.56 84 ASP A CA 1
ATOM 598 C C . ASP A 1 84 ? -1.803 -10.035 3.660 1.00 87.56 84 ASP A C 1
ATOM 600 O O . ASP A 1 84 ? -1.443 -9.171 4.469 1.00 87.56 84 ASP A O 1
ATOM 604 N N . THR A 1 85 ? -0.944 -10.854 3.058 1.00 84.94 85 THR A N 1
ATOM 605 C CA . THR A 1 85 ? 0.498 -10.605 3.101 1.00 84.94 85 THR A CA 1
ATOM 606 C C . THR A 1 85 ? 0.790 -9.327 2.328 1.00 84.94 85 THR A C 1
ATOM 608 O O . THR A 1 85 ? 0.278 -9.123 1.229 1.00 84.94 85 THR A O 1
ATOM 611 N N . ALA A 1 86 ? 1.605 -8.450 2.904 1.00 91.31 86 ALA A N 1
ATOM 612 C CA . ALA A 1 86 ? 1.978 -7.221 2.231 1.00 91.31 86 ALA A CA 1
ATOM 613 C C . ALA A 1 86 ? 2.765 -7.515 0.943 1.00 91.31 86 ALA A C 1
ATOM 615 O O . ALA A 1 86 ? 3.607 -8.414 0.897 1.00 91.31 86 ALA A O 1
ATOM 616 N N . VAL A 1 87 ? 2.490 -6.738 -0.101 1.00 95.94 87 VAL A N 1
ATOM 617 C CA . VAL A 1 87 ? 3.225 -6.789 -1.367 1.00 95.94 87 VAL A CA 1
ATOM 618 C C . VAL A 1 87 ? 4.405 -5.828 -1.290 1.00 95.94 87 VAL A C 1
ATOM 620 O O . VAL A 1 87 ? 4.224 -4.635 -1.057 1.00 95.94 87 VAL A O 1
ATOM 623 N N . GLU A 1 88 ? 5.617 -6.347 -1.458 1.00 96.12 88 GLU A N 1
ATOM 624 C CA . GLU A 1 88 ? 6.872 -5.616 -1.242 1.00 96.12 88 GLU A CA 1
ATOM 625 C C . GLU A 1 88 ? 7.572 -5.295 -2.566 1.00 96.12 88 GLU A C 1
ATOM 627 O O . GLU A 1 88 ? 7.480 -6.059 -3.524 1.00 96.12 88 GLU A O 1
ATOM 632 N N . GLY A 1 89 ? 8.286 -4.172 -2.623 1.00 94.81 89 GLY A N 1
ATOM 633 C CA . GLY A 1 89 ? 9.076 -3.725 -3.769 1.00 94.81 89 GLY A CA 1
ATOM 634 C C . GLY A 1 89 ? 9.973 -2.546 -3.405 1.00 94.81 89 GLY A C 1
ATOM 635 O O . GLY A 1 89 ? 10.340 -2.381 -2.250 1.00 94.81 89 GLY A O 1
ATOM 636 N N . VAL A 1 90 ? 10.334 -1.717 -4.384 1.00 94.50 90 VAL A N 1
ATOM 637 C CA . VAL A 1 90 ? 11.271 -0.584 -4.236 1.00 94.50 90 VAL A CA 1
ATOM 638 C C . VAL A 1 90 ? 10.560 0.728 -3.905 1.00 94.50 90 VAL A C 1
ATOM 640 O O . VAL A 1 90 ? 11.101 1.591 -3.218 1.00 94.50 90 VAL A O 1
ATOM 643 N N . ALA A 1 91 ? 9.346 0.891 -4.419 1.00 95.62 91 ALA A N 1
ATOM 644 C CA . ALA A 1 91 ? 8.462 2.016 -4.144 1.00 95.62 91 ALA A CA 1
ATOM 645 C C . ALA A 1 91 ? 7.018 1.515 -4.163 1.00 95.62 91 ALA A C 1
ATOM 647 O O . ALA A 1 91 ? 6.722 0.506 -4.804 1.00 95.62 91 ALA A O 1
ATOM 648 N N . ALA A 1 92 ? 6.126 2.214 -3.477 1.00 96.88 92 ALA A N 1
ATOM 649 C CA . ALA A 1 92 ? 4.731 1.825 -3.369 1.00 96.88 92 ALA A CA 1
ATOM 650 C C . ALA A 1 92 ? 3.823 3.049 -3.444 1.00 96.88 92 ALA A C 1
ATOM 652 O O . ALA A 1 92 ? 4.181 4.128 -2.971 1.00 96.88 92 ALA A O 1
ATOM 653 N N . ASP A 1 93 ? 2.645 2.853 -4.018 1.00 97.06 93 ASP A N 1
ATOM 654 C CA . ASP A 1 93 ? 1.568 3.830 -4.075 1.00 97.06 93 ASP A CA 1
ATOM 655 C C . ASP A 1 93 ? 0.220 3.122 -3.883 1.00 97.06 93 ASP A C 1
ATOM 657 O O . ASP A 1 93 ? 0.086 1.926 -4.158 1.00 97.06 93 ASP A O 1
ATOM 661 N N . VAL A 1 94 ? -0.769 3.863 -3.389 1.00 96.88 94 VAL A N 1
ATOM 662 C CA . VAL A 1 94 ? -2.133 3.379 -3.154 1.00 96.88 94 VAL A CA 1
ATOM 663 C C . VAL A 1 94 ? -3.128 4.371 -3.731 1.00 96.88 94 VAL A C 1
ATOM 665 O O . VAL A 1 94 ? -3.040 5.575 -3.482 1.00 96.88 94 VAL A O 1
ATOM 668 N N . ARG A 1 95 ? -4.082 3.864 -4.506 1.00 96.50 95 ARG A N 1
ATOM 669 C CA . ARG A 1 95 ? -5.138 4.648 -5.161 1.00 96.50 95 ARG A CA 1
ATOM 670 C C . ARG A 1 95 ? -6.244 3.720 -5.639 1.00 96.50 95 ARG A C 1
ATOM 672 O O . ARG A 1 95 ? -6.052 2.522 -5.619 1.00 96.50 95 ARG A O 1
ATOM 679 N N . ASP A 1 96 ? -7.362 4.259 -6.093 1.00 97.44 96 ASP A N 1
ATOM 680 C CA . ASP A 1 96 ? -8.383 3.487 -6.811 1.00 97.44 96 ASP A CA 1
ATOM 681 C C . ASP A 1 96 ? -7.993 3.434 -8.305 1.00 97.44 96 ASP A C 1
ATOM 683 O O . ASP A 1 96 ? -8.013 4.463 -8.986 1.00 97.44 96 ASP A O 1
ATOM 687 N N . LEU A 1 97 ? -7.521 2.278 -8.791 1.00 98.38 97 LEU A N 1
ATOM 688 C CA . LEU A 1 97 ? -6.985 2.093 -10.151 1.00 98.38 97 LEU A CA 1
ATOM 689 C C . LEU A 1 97 ? -8.053 1.646 -11.152 1.00 98.38 97 LEU A C 1
ATOM 691 O O . LEU A 1 97 ? -7.858 1.808 -12.364 1.00 98.38 97 LEU A O 1
ATOM 695 N N . ASN A 1 98 ? -9.131 1.029 -10.673 1.00 98.06 98 ASN A N 1
ATOM 696 C CA . ASN A 1 98 ? -10.203 0.464 -11.492 1.00 98.06 98 ASN A CA 1
ATOM 697 C C . ASN A 1 98 ? -11.540 1.230 -11.360 1.00 98.06 98 ASN A C 1
ATOM 699 O O . ASN A 1 98 ? -12.503 0.883 -12.047 1.00 98.06 98 ASN A O 1
ATOM 703 N N . ALA A 1 99 ? -11.568 2.295 -10.554 1.00 97.44 99 ALA A N 1
ATOM 704 C CA . ALA A 1 99 ? -12.716 3.147 -10.260 1.00 97.44 99 ALA A CA 1
ATOM 705 C C . ALA A 1 99 ? -13.887 2.421 -9.567 1.00 97.44 99 ALA A C 1
ATOM 707 O O . ALA A 1 99 ? -15.050 2.775 -9.795 1.00 97.44 99 ALA A O 1
ATOM 708 N N . ASP A 1 100 ? -13.607 1.409 -8.741 1.00 96.75 100 ASP A N 1
ATOM 709 C CA . ASP A 1 100 ? -14.625 0.676 -7.976 1.00 96.75 100 ASP A CA 1
ATOM 710 C C . ASP A 1 100 ? -14.867 1.237 -6.559 1.00 96.75 100 ASP A C 1
ATOM 712 O O . ASP A 1 100 ? -15.777 0.790 -5.851 1.00 96.75 100 ASP A O 1
ATOM 716 N N . GLY A 1 101 ? -14.113 2.269 -6.163 1.00 95.06 101 GLY A N 1
ATOM 717 C CA . GLY A 1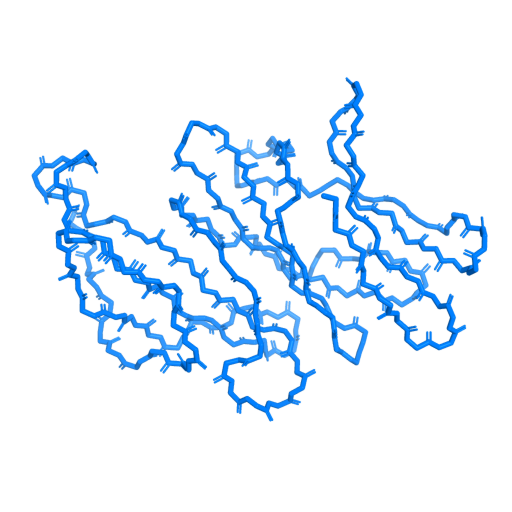 101 ? -14.193 2.904 -4.851 1.00 95.06 101 GLY A CA 1
ATOM 718 C C . GLY A 1 101 ? -13.481 2.137 -3.733 1.00 95.06 101 GLY A C 1
ATOM 719 O O . GLY A 1 101 ? -13.585 2.544 -2.569 1.00 95.06 101 GLY A O 1
ATOM 720 N N . LEU A 1 102 ? -12.778 1.048 -4.049 1.00 95.94 102 LEU A N 1
ATOM 721 C CA . LEU A 1 102 ? -11.895 0.323 -3.145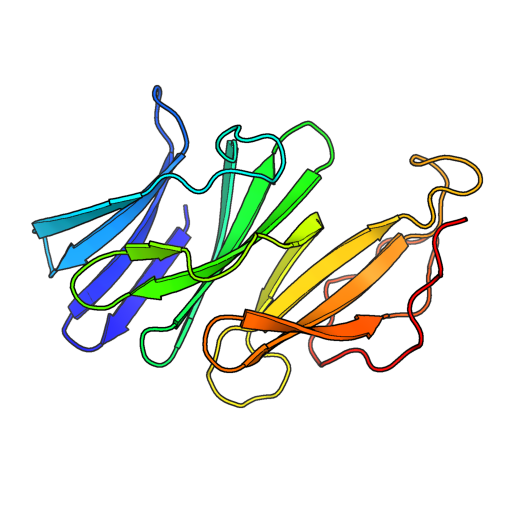 1.00 95.94 102 LEU A CA 1
ATOM 722 C C . LEU A 1 102 ? -10.432 0.741 -3.366 1.00 95.94 102 LEU A C 1
ATOM 724 O O . LEU A 1 102 ? -10.061 1.283 -4.406 1.00 95.94 102 LEU A O 1
ATOM 728 N N . PRO A 1 103 ? -9.583 0.575 -2.340 1.00 96.44 103 PRO A N 1
ATOM 729 C CA . PRO A 1 103 ? -8.190 0.969 -2.438 1.00 96.44 103 PRO A CA 1
ATOM 730 C C . PRO A 1 103 ? -7.346 -0.116 -3.112 1.00 96.44 103 PRO A C 1
ATOM 732 O O . PRO A 1 103 ? -7.173 -1.197 -2.561 1.00 96.44 103 PRO A O 1
ATOM 735 N N . ASP A 1 104 ? -6.746 0.218 -4.244 1.00 98.06 104 ASP A N 1
ATOM 736 C CA . ASP A 1 104 ? -5.807 -0.620 -4.981 1.00 98.06 104 ASP A CA 1
ATOM 737 C C . ASP A 1 104 ? -4.348 -0.255 -4.654 1.00 98.06 104 ASP A C 1
ATOM 739 O O . ASP A 1 104 ? -4.049 0.725 -3.957 1.00 98.06 104 ASP A O 1
ATOM 743 N N . ALA A 1 105 ? -3.414 -1.048 -5.179 1.00 98.25 105 ALA A N 1
ATOM 744 C CA . ALA A 1 105 ? -1.985 -0.875 -4.950 1.00 98.25 105 ALA A CA 1
ATOM 745 C C . ALA A 1 105 ? -1.190 -0.837 -6.257 1.00 98.25 105 ALA A C 1
ATOM 747 O O . ALA A 1 105 ? -1.463 -1.573 -7.206 1.00 98.25 105 ALA A O 1
ATOM 748 N N . ALA A 1 106 ? -0.128 -0.038 -6.270 1.00 98.38 106 ALA A N 1
ATOM 749 C CA . ALA A 1 106 ? 0.940 -0.128 -7.252 1.00 98.38 106 ALA A CA 1
ATOM 750 C C . ALA A 1 106 ? 2.273 -0.294 -6.519 1.00 98.38 106 ALA A C 1
ATOM 752 O O . ALA A 1 106 ? 2.612 0.501 -5.644 1.00 98.38 106 ALA A O 1
ATOM 753 N N . VAL A 1 107 ? 3.045 -1.317 -6.880 1.00 97.88 107 VAL A N 1
ATOM 754 C CA . VAL A 1 107 ? 4.363 -1.586 -6.294 1.00 97.88 107 VAL A CA 1
ATOM 755 C C . VAL A 1 107 ? 5.409 -1.616 -7.394 1.00 97.88 107 VAL A C 1
ATOM 757 O O . VAL A 1 107 ? 5.297 -2.373 -8.358 1.00 97.88 107 VAL A O 1
ATOM 760 N N . ARG A 1 108 ? 6.442 -0.789 -7.251 1.00 96.81 108 ARG A N 1
ATOM 761 C CA . ARG A 1 108 ? 7.552 -0.717 -8.195 1.00 96.81 108 ARG A CA 1
ATOM 762 C C . ARG A 1 108 ? 8.542 -1.834 -7.916 1.00 96.81 108 ARG A C 1
ATOM 764 O O . ARG A 1 108 ? 9.009 -1.979 -6.792 1.00 96.81 108 ARG A O 1
ATOM 771 N N . GLN A 1 109 ? 8.896 -2.577 -8.948 1.00 95.25 109 GLN A N 1
ATOM 772 C CA . GLN A 1 109 ? 9.842 -3.679 -8.915 1.00 95.25 109 GLN A CA 1
ATOM 773 C C . GLN A 1 109 ? 11.069 -3.370 -9.765 1.00 95.25 109 GLN A C 1
ATOM 775 O O . GLN A 1 109 ? 11.048 -2.503 -10.645 1.00 95.25 109 GLN A O 1
ATOM 780 N N . SER A 1 110 ? 12.138 -4.107 -9.488 1.00 93.31 110 SER A N 1
ATOM 781 C CA . SER A 1 110 ? 13.353 -4.126 -10.291 1.00 93.31 110 SER A CA 1
ATOM 782 C C . SER A 1 110 ? 13.407 -5.409 -11.103 1.00 93.31 110 SER A C 1
ATOM 784 O O . SER A 1 110 ? 13.034 -6.469 -10.614 1.00 93.31 110 SER A O 1
ATOM 786 N N . THR A 1 111 ? 13.910 -5.323 -12.330 1.00 92.00 111 THR A N 1
ATOM 787 C CA . THR A 1 111 ? 14.267 -6.515 -13.118 1.00 92.00 111 THR A CA 1
ATOM 788 C C . THR A 1 111 ? 15.570 -7.168 -12.643 1.00 92.00 111 THR A C 1
ATOM 790 O O . THR A 1 111 ? 15.921 -8.233 -13.131 1.00 92.00 111 THR A O 1
ATOM 793 N N . TYR A 1 112 ? 16.299 -6.537 -11.711 1.00 87.56 112 TYR A N 1
ATOM 794 C CA . TYR A 1 112 ? 17.584 -6.966 -11.138 1.00 87.56 112 TYR A CA 1
ATOM 795 C C . TYR A 1 112 ? 18.763 -7.130 -12.115 1.00 87.56 112 TYR A C 1
ATOM 797 O O . TYR A 1 112 ? 19.907 -7.187 -11.661 1.00 87.56 112 TYR A O 1
ATOM 805 N N . GLU A 1 113 ? 18.539 -7.099 -13.428 1.00 84.06 113 GLU A N 1
ATOM 806 C CA . GLU A 1 113 ? 19.584 -7.177 -14.449 1.00 84.06 113 GLU A CA 1
ATOM 807 C C . GLU A 1 113 ? 19.938 -5.799 -15.038 1.00 84.06 113 GLU A C 1
ATOM 809 O O . GLU A 1 113 ? 19.044 -5.069 -15.466 1.00 84.06 113 GLU A O 1
ATOM 814 N N . PRO A 1 114 ? 21.232 -5.419 -15.129 1.00 83.38 114 PRO A N 1
ATOM 815 C CA . PRO A 1 114 ? 22.429 -6.181 -14.741 1.00 83.38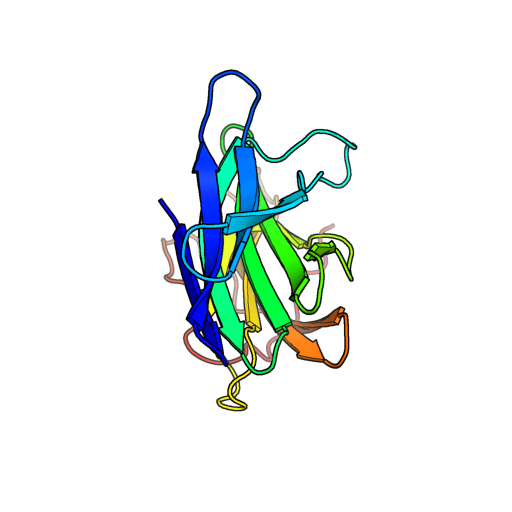 114 PRO A CA 1
ATOM 816 C C . PRO A 1 114 ? 22.787 -6.077 -13.246 1.00 83.38 114 PRO A C 1
ATOM 818 O O . PRO A 1 114 ? 23.690 -6.761 -12.775 1.00 83.38 114 PRO A O 1
ATOM 821 N N . SER A 1 115 ? 22.146 -5.177 -12.504 1.00 84.38 115 SER A N 1
ATOM 822 C CA . SER A 1 115 ? 22.201 -5.108 -11.039 1.00 84.38 115 SER A CA 1
ATOM 823 C C . SER A 1 115 ? 21.018 -4.291 -10.537 1.00 84.38 115 SER A C 1
ATOM 825 O O . SER A 1 115 ? 20.486 -3.481 -11.292 1.00 84.38 115 SER A O 1
ATOM 827 N N . PHE A 1 116 ? 20.668 -4.396 -9.254 1.00 81.44 116 PHE A N 1
ATOM 828 C CA . PHE A 1 116 ? 19.589 -3.598 -8.656 1.00 81.44 116 PHE A CA 1
ATOM 829 C C . PHE A 1 116 ? 19.688 -2.090 -8.961 1.00 81.44 116 PHE A C 1
ATOM 831 O O . PHE A 1 116 ? 18.678 -1.448 -9.230 1.00 81.44 116 PHE A O 1
ATOM 838 N N . ALA A 1 117 ? 20.904 -1.531 -8.971 1.00 84.56 117 ALA A N 1
ATOM 839 C CA . ALA A 1 117 ? 21.138 -0.101 -9.182 1.00 84.56 117 ALA A CA 1
ATOM 840 C C . ALA A 1 117 ? 21.025 0.355 -10.650 1.00 84.56 117 ALA A C 1
ATOM 842 O O . ALA A 1 117 ? 20.886 1.549 -10.902 1.00 84.56 117 ALA A O 1
ATOM 843 N N . LEU A 1 118 ? 21.134 -0.570 -11.609 1.00 87.62 118 LEU A N 1
ATOM 844 C CA . LEU A 1 118 ? 21.159 -0.281 -13.052 1.00 87.62 118 LEU A CA 1
ATOM 845 C C . LEU A 1 118 ? 20.023 -0.970 -13.817 1.00 87.62 118 LEU A C 1
ATOM 847 O O . LEU A 1 118 ? 19.938 -0.861 -15.042 1.00 87.62 118 LEU A O 1
ATOM 851 N N . ALA A 1 119 ? 19.202 -1.739 -13.113 1.00 91.38 119 ALA A N 1
ATOM 852 C CA . ALA A 1 119 ? 18.141 -2.516 -13.705 1.00 91.38 119 ALA A CA 1
ATOM 853 C C . ALA A 1 119 ? 16.960 -1.624 -14.092 1.00 91.38 119 ALA A C 1
ATOM 855 O O . ALA A 1 119 ? 16.566 -0.757 -13.304 1.00 91.38 119 ALA A O 1
ATOM 856 N N . PRO A 1 120 ? 16.346 -1.859 -15.266 1.00 94.31 120 PRO A N 1
ATOM 857 C CA . PRO A 1 120 ? 15.038 -1.306 -15.565 1.00 94.31 120 PRO A CA 1
ATOM 858 C C . PRO A 1 120 ? 14.046 -1.598 -14.435 1.00 94.31 120 PRO A C 1
ATOM 860 O O . PRO A 1 120 ? 14.011 -2.709 -13.889 1.00 94.31 120 PRO A O 1
ATOM 863 N N . LEU A 1 121 ? 13.226 -0.601 -14.119 1.00 94.94 121 LEU A N 1
ATOM 864 C CA . LEU A 1 121 ? 12.168 -0.687 -13.123 1.00 94.94 121 LEU A CA 1
ATOM 865 C C . LEU A 1 121 ? 10.810 -0.743 -13.819 1.00 94.94 121 LEU A C 1
ATOM 867 O O . LEU A 1 121 ? 10.633 -0.166 -14.889 1.00 94.94 121 LEU A O 1
ATOM 871 N N . TYR A 1 122 ? 9.845 -1.396 -13.188 1.00 96.75 122 TYR A N 1
ATOM 872 C CA . TYR A 1 122 ? 8.467 -1.493 -13.667 1.00 96.75 122 TYR A CA 1
ATOM 873 C C . TYR A 1 122 ? 7.502 -1.434 -12.490 1.00 96.75 122 TYR A C 1
ATOM 875 O O . TYR A 1 122 ? 7.892 -1.684 -11.352 1.00 96.75 122 TYR A O 1
ATOM 883 N N . TRP A 1 123 ? 6.243 -1.107 -12.744 1.00 98.00 123 TRP A N 1
ATOM 884 C CA . TRP A 1 123 ? 5.190 -1.167 -11.738 1.00 98.00 123 TRP A CA 1
ATOM 885 C C . TRP A 1 123 ? 4.383 -2.444 -11.912 1.00 98.00 123 TRP A C 1
ATOM 887 O O . TRP A 1 123 ? 3.993 -2.766 -13.029 1.00 98.00 123 TRP A O 1
ATOM 897 N N . VAL A 1 124 ? 4.114 -3.142 -10.812 1.00 98.31 124 VAL A N 1
ATOM 898 C CA . VAL A 1 124 ? 3.053 -4.148 -10.714 1.00 98.31 124 VAL A CA 1
ATOM 899 C C . VAL A 1 124 ? 1.841 -3.455 -10.107 1.00 98.31 124 VAL A C 1
ATOM 901 O O . VAL A 1 124 ? 1.973 -2.801 -9.070 1.00 98.31 124 VAL A O 1
ATOM 904 N N . THR A 1 125 ? 0.673 -3.592 -10.720 1.00 98.50 125 THR A N 1
ATOM 905 C CA . THR A 1 125 ? -0.585 -3.118 -10.131 1.00 98.50 125 THR A CA 1
ATOM 906 C C . THR A 1 125 ? -1.376 -4.278 -9.549 1.00 98.50 125 THR A C 1
ATOM 908 O O . THR A 1 125 ? -1.345 -5.391 -10.077 1.00 98.50 125 THR A O 1
ATOM 911 N N . TYR A 1 126 ? -2.104 -4.008 -8.473 1.00 98.50 126 TYR A N 1
ATOM 912 C CA . TYR A 1 126 ? -2.956 -4.962 -7.777 1.00 98.50 126 TYR A CA 1
ATOM 913 C C . TYR A 1 126 ? -4.298 -4.309 -7.518 1.00 98.50 126 TYR A C 1
ATOM 915 O O . TYR A 1 126 ? -4.318 -3.160 -7.090 1.00 98.50 126 TYR A O 1
ATOM 923 N N . VAL A 1 127 ? -5.385 -5.038 -7.739 1.00 98.19 127 VAL A N 1
ATOM 924 C CA . VAL A 1 127 ? -6.729 -4.584 -7.373 1.00 98.19 127 VAL A CA 1
ATOM 925 C C . VAL A 1 127 ? -7.189 -5.255 -6.090 1.00 98.19 127 VAL A C 1
ATOM 927 O O . VAL A 1 127 ? -6.903 -6.437 -5.871 1.00 98.19 127 VAL A O 1
ATOM 930 N N . GLN A 1 128 ? -7.914 -4.521 -5.253 1.00 97.12 128 GLN A N 1
ATOM 931 C CA . GLN A 1 128 ? -8.528 -5.093 -4.064 1.00 97.12 128 GLN A CA 1
ATOM 932 C C . GLN A 1 128 ? -9.690 -5.999 -4.471 1.00 97.12 128 GLN A C 1
ATOM 934 O O . GLN A 1 128 ? -10.707 -5.550 -4.992 1.00 97.12 128 GLN A O 1
ATOM 939 N N . GLN A 1 129 ? -9.566 -7.292 -4.185 1.00 95.62 129 GLN A N 1
ATOM 940 C CA . GLN A 1 129 ? -10.654 -8.252 -4.349 1.00 95.62 129 GLN A CA 1
ATOM 941 C C . GLN A 1 129 ? -10.826 -9.019 -3.054 1.00 95.62 129 GLN A C 1
ATOM 943 O O . GLN A 1 129 ? -9.895 -9.654 -2.561 1.00 95.62 129 GLN A O 1
ATOM 948 N N . ASP A 1 130 ? -12.026 -8.922 -2.484 1.00 90.31 130 ASP A N 1
ATOM 949 C CA . ASP A 1 130 ? -12.303 -9.400 -1.137 1.00 90.31 130 ASP A CA 1
ATOM 950 C C . ASP A 1 130 ? -11.242 -8.881 -0.159 1.00 90.31 130 ASP A C 1
ATOM 952 O O . ASP A 1 130 ? -11.074 -7.672 -0.020 1.00 90.31 130 ASP A O 1
ATOM 956 N N . ASP A 1 131 ? -10.527 -9.779 0.501 1.00 93.06 131 ASP A N 1
ATOM 957 C CA . ASP A 1 131 ? -9.517 -9.511 1.518 1.00 93.06 131 ASP A CA 1
ATOM 958 C C . ASP A 1 131 ? -8.080 -9.526 0.946 1.00 93.06 131 ASP A C 1
ATOM 960 O O . ASP A 1 131 ? -7.129 -9.504 1.718 1.00 93.06 131 ASP A O 1
ATOM 964 N N . HIS A 1 132 ? -7.913 -9.509 -0.385 1.00 94.50 132 HIS A N 1
ATOM 965 C CA . HIS A 1 132 ? -6.622 -9.699 -1.060 1.00 94.50 132 HIS A CA 1
ATOM 966 C C . HIS A 1 132 ? -6.260 -8.601 -2.065 1.00 94.50 132 HIS A C 1
ATOM 968 O O . HIS A 1 132 ? -7.134 -8.009 -2.705 1.00 94.50 132 HIS A O 1
ATOM 974 N N . LEU A 1 133 ? -4.953 -8.398 -2.262 1.00 96.81 133 LEU A N 1
ATOM 975 C CA . LEU A 1 133 ? -4.405 -7.615 -3.374 1.00 96.81 133 LEU A CA 1
ATOM 976 C C . LEU A 1 133 ? -4.095 -8.547 -4.548 1.00 96.81 133 LEU A C 1
ATOM 978 O O . LEU A 1 133 ? -3.081 -9.245 -4.569 1.00 96.81 133 LEU A O 1
ATOM 982 N N . VAL A 1 134 ? -4.971 -8.555 -5.551 1.00 97.19 134 VAL A N 1
ATOM 983 C CA . VAL A 1 134 ? -4.855 -9.451 -6.706 1.00 97.19 134 VAL A CA 1
ATOM 984 C C . VAL A 1 134 ? -4.072 -8.762 -7.826 1.00 97.19 134 VAL A C 1
ATOM 986 O O . VAL A 1 134 ? -4.507 -7.709 -8.297 1.00 97.19 134 VAL A O 1
ATOM 989 N N . PRO A 1 135 ? -2.941 -9.326 -8.293 1.00 97.31 135 PRO A N 1
ATOM 990 C CA . PRO A 1 135 ? -2.134 -8.704 -9.338 1.00 97.31 135 PRO A CA 1
ATOM 991 C C . PRO A 1 135 ? -2.905 -8.630 -10.661 1.00 97.31 135 PRO A C 1
ATOM 993 O O . PRO A 1 135 ? -3.509 -9.610 -11.097 1.00 97.31 135 PRO A O 1
ATOM 996 N N . THR A 1 136 ? -2.849 -7.478 -11.324 1.00 98.06 136 THR A N 1
ATOM 997 C CA . THR A 1 136 ? -3.493 -7.247 -12.630 1.00 98.06 136 THR A CA 1
ATOM 998 C C . THR A 1 136 ? -2.521 -7.311 -13.800 1.00 98.06 136 THR A C 1
ATOM 1000 O O . THR A 1 136 ? -2.904 -7.715 -14.898 1.00 98.06 136 THR A O 1
ATOM 1003 N N . GLY A 1 137 ? -1.258 -6.959 -13.567 1.00 97.88 137 GLY A N 1
ATOM 1004 C CA . GLY A 1 137 ? -0.221 -6.945 -14.588 1.00 97.88 137 GLY A CA 1
ATOM 1005 C C . GLY A 1 137 ? 0.864 -5.926 -14.277 1.00 97.88 137 GLY A C 1
ATOM 1006 O O . GLY A 1 137 ? 0.933 -5.376 -13.174 1.00 97.88 137 GLY A O 1
ATOM 1007 N N . CYS A 1 138 ? 1.716 -5.688 -15.270 1.00 98.12 138 CYS A N 1
ATOM 1008 C CA . CYS A 1 138 ? 2.877 -4.824 -15.140 1.00 98.12 138 CYS A CA 1
ATOM 1009 C C . CYS A 1 138 ? 2.964 -3.753 -16.225 1.00 98.12 138 CYS A C 1
ATOM 1011 O O . CYS A 1 138 ? 2.483 -3.940 -17.347 1.00 98.12 138 CYS A O 1
ATOM 1013 N N . THR A 1 139 ? 3.610 -2.634 -15.895 1.00 97.94 139 THR A N 1
ATOM 1014 C CA . THR A 1 139 ? 4.089 -1.684 -16.903 1.00 97.94 139 THR A CA 1
ATOM 1015 C C . THR A 1 139 ? 5.320 -2.235 -17.620 1.00 97.94 139 THR A C 1
ATOM 1017 O O . THR A 1 139 ? 5.989 -3.158 -17.148 1.00 97.94 139 THR A O 1
ATOM 1020 N N . THR A 1 140 ? 5.626 -1.669 -18.787 1.00 96.12 140 THR A N 1
ATOM 1021 C CA . THR A 1 140 ? 6.868 -1.975 -19.501 1.00 96.12 140 THR A CA 1
ATOM 1022 C C . THR A 1 140 ? 8.064 -1.481 -18.681 1.00 96.12 140 THR A C 1
ATOM 1024 O O . THR A 1 140 ? 8.061 -0.316 -18.287 1.00 96.12 140 THR A O 1
ATOM 1027 N N . PRO A 1 141 ? 9.108 -2.298 -18.460 1.00 95.94 141 PRO A N 1
ATOM 1028 C CA . PRO A 1 141 ? 10.292 -1.849 -17.740 1.00 95.94 141 PRO A CA 1
ATOM 1029 C C . PRO A 1 141 ? 11.004 -0.682 -18.427 1.00 95.94 141 PRO A C 1
ATOM 1031 O O . PRO A 1 141 ? 11.259 -0.714 -19.633 1.00 95.94 141 PRO A O 1
ATOM 1034 N N . VAL A 1 142 ? 11.386 0.324 -17.643 1.00 94.75 142 VAL A N 1
ATOM 1035 C CA . VAL A 1 142 ? 12.099 1.515 -18.115 1.00 94.75 142 VAL A CA 1
ATOM 1036 C C . VAL A 1 142 ? 13.277 1.862 -17.207 1.00 94.75 142 VAL A C 1
ATOM 1038 O O . VAL A 1 142 ? 13.265 1.611 -16.005 1.00 94.75 142 VAL A O 1
ATOM 1041 N N . GLN A 1 143 ? 14.315 2.458 -17.795 1.00 91.31 143 GLN A N 1
ATOM 1042 C CA . GLN A 1 143 ? 15.489 2.966 -17.067 1.00 91.31 143 GLN A CA 1
ATOM 1043 C C . GLN A 1 143 ? 15.229 4.326 -16.400 1.00 91.31 143 GLN A C 1
ATOM 1045 O O . GLN A 1 143 ? 15.887 4.697 -15.433 1.00 91.31 143 GLN A O 1
ATOM 1050 N N . ALA A 1 144 ? 14.285 5.099 -16.938 1.00 89.88 144 ALA A N 1
ATOM 1051 C CA . ALA A 1 144 ? 13.939 6.408 -16.409 1.00 89.88 144 ALA A CA 1
ATOM 1052 C C . ALA A 1 144 ? 13.035 6.304 -15.168 1.00 89.88 144 ALA A C 1
ATOM 1054 O O . ALA A 1 144 ? 12.452 5.261 -14.857 1.00 89.88 144 ALA A O 1
ATOM 1055 N N . TYR A 1 145 ? 12.890 7.420 -14.456 1.00 90.19 145 TYR A N 1
ATOM 1056 C CA . TYR A 1 145 ? 11.812 7.556 -13.485 1.00 90.19 145 TYR A CA 1
ATOM 1057 C C . TYR A 1 145 ? 10.453 7.499 -14.199 1.00 90.19 145 TYR A C 1
ATOM 1059 O O . TYR A 1 145 ? 10.267 8.146 -15.228 1.00 90.19 145 TYR A O 1
ATOM 1067 N N . GLU A 1 146 ? 9.519 6.745 -13.625 1.00 93.62 146 GLU A N 1
ATOM 1068 C CA . GLU A 1 146 ? 8.127 6.665 -14.057 1.00 93.62 146 GLU A CA 1
ATOM 1069 C C . GLU A 1 146 ? 7.245 6.781 -12.812 1.00 93.62 146 GLU A C 1
ATOM 1071 O O . GLU A 1 146 ? 7.497 6.104 -11.807 1.00 93.62 146 GLU A O 1
ATOM 1076 N N . GLU A 1 147 ? 6.238 7.653 -12.869 1.00 96.00 147 GLU A N 1
ATOM 1077 C CA . GLU A 1 147 ? 5.250 7.795 -11.799 1.00 96.00 147 GLU A CA 1
ATOM 1078 C C . GLU A 1 147 ? 4.416 6.518 -11.639 1.00 96.00 147 GLU A C 1
ATOM 1080 O O . GLU A 1 147 ? 4.311 5.702 -12.556 1.00 96.00 147 GLU A O 1
ATOM 1085 N N . ALA A 1 148 ? 3.805 6.342 -10.465 1.00 97.06 148 ALA A N 1
ATOM 1086 C CA . ALA A 1 148 ? 2.894 5.228 -10.240 1.00 97.06 148 ALA A CA 1
ATOM 1087 C C . ALA A 1 148 ? 1.692 5.300 -11.211 1.00 97.06 148 ALA A C 1
ATOM 1089 O O . ALA A 1 148 ? 1.104 6.382 -11.359 1.00 97.06 148 ALA A O 1
ATOM 1090 N N . PRO A 1 149 ? 1.285 4.177 -11.838 1.00 97.44 149 PRO A N 1
ATOM 1091 C CA . PRO A 1 149 ? 0.156 4.133 -12.764 1.00 97.44 149 PRO A CA 1
ATOM 1092 C C . PRO A 1 149 ? -1.126 4.698 -12.153 1.00 97.44 149 PRO A C 1
ATOM 1094 O O . PRO A 1 149 ? -1.421 4.454 -10.990 1.00 97.44 149 PRO A O 1
ATOM 1097 N N . ILE A 1 150 ? -1.914 5.447 -12.928 1.00 97.56 150 ILE A N 1
ATOM 1098 C CA . ILE A 1 150 ? -3.254 5.935 -12.527 1.00 97.56 150 ILE A CA 1
ATOM 1099 C C . ILE A 1 150 ? -4.391 4.994 -12.958 1.00 97.56 150 ILE A C 1
ATOM 1101 O O . ILE A 1 150 ? -5.553 5.281 -12.711 1.00 97.56 150 ILE A O 1
ATOM 1105 N N . THR A 1 151 ? -4.055 3.894 -13.631 1.00 97.94 151 THR A N 1
ATOM 1106 C CA . THR A 1 151 ? -4.984 2.850 -14.085 1.00 97.94 151 THR A CA 1
ATOM 1107 C C . THR A 1 151 ? -4.299 1.496 -13.962 1.00 97.94 151 THR A C 1
ATOM 1109 O O . THR A 1 151 ? -3.067 1.441 -13.894 1.00 97.94 151 THR A O 1
ATOM 1112 N N . VAL A 1 152 ? -5.075 0.412 -13.955 1.00 98.25 152 VAL A N 1
ATOM 1113 C CA . VAL A 1 152 ? -4.525 -0.949 -13.908 1.00 98.25 152 VAL A CA 1
ATOM 1114 C C . VAL A 1 152 ? -3.564 -1.212 -15.072 1.00 98.25 152 VAL A C 1
ATOM 1116 O O . VAL A 1 152 ? -3.878 -0.970 -16.240 1.00 98.25 152 VAL A O 1
ATOM 1119 N N . ALA A 1 153 ? -2.386 -1.741 -14.758 1.00 98.06 153 ALA A N 1
ATOM 1120 C CA . ALA A 1 153 ? -1.488 -2.296 -15.751 1.00 98.06 153 ALA A CA 1
ATOM 1121 C C . ALA A 1 153 ? -1.956 -3.706 -16.137 1.00 98.06 153 ALA A C 1
ATOM 1123 O O . ALA A 1 153 ? -2.424 -4.478 -15.305 1.00 98.06 153 ALA A O 1
ATOM 1124 N N . THR A 1 154 ? -1.829 -4.039 -17.419 1.00 97.44 154 THR A N 1
ATOM 1125 C CA . THR A 1 154 ? -2.285 -5.322 -17.991 1.00 97.44 154 THR A CA 1
ATOM 1126 C C . THR A 1 154 ? -1.190 -6.035 -18.785 1.00 97.44 154 THR A C 1
ATOM 1128 O O . THR A 1 154 ? -1.427 -7.083 -19.384 1.00 97.44 154 THR A O 1
ATOM 1131 N N . GLY A 1 155 ? 0.021 -5.468 -18.811 1.00 97.00 155 GLY A N 1
ATOM 1132 C CA . GLY A 1 155 ? 1.171 -6.065 -19.475 1.00 97.00 155 GLY A CA 1
ATOM 1133 C C . GLY A 1 155 ? 1.682 -7.299 -18.737 1.00 97.00 155 GLY A C 1
ATOM 1134 O O . GLY A 1 155 ? 1.457 -7.472 -17.537 1.00 97.00 155 GLY A O 1
ATOM 1135 N N . ALA A 1 156 ? 2.404 -8.154 -19.460 1.00 95.69 156 ALA A N 1
ATOM 1136 C CA . ALA A 1 156 ? 3.093 -9.285 -18.857 1.00 95.69 156 ALA A CA 1
ATOM 1137 C C . ALA A 1 156 ? 4.184 -8.786 -17.902 1.00 95.69 156 ALA A C 1
ATOM 1139 O O . ALA A 1 156 ? 5.003 -7.938 -18.263 1.00 95.69 156 ALA A O 1
ATOM 1140 N N . CYS A 1 157 ? 4.203 -9.334 -16.692 1.00 94.25 157 CYS A N 1
ATOM 1141 C CA . CYS A 1 157 ? 5.262 -9.047 -15.742 1.00 94.25 157 CYS A CA 1
ATOM 1142 C C . CYS A 1 157 ? 6.563 -9.731 -16.164 1.00 94.25 157 CYS A C 1
ATOM 1144 O O . CYS A 1 157 ? 6.521 -10.905 -16.546 1.00 94.25 157 CYS A O 1
ATOM 1146 N N . PRO A 1 158 ? 7.711 -9.032 -16.090 1.00 91.31 158 PRO A N 1
ATOM 1147 C CA . PRO A 1 158 ? 9.007 -9.669 -16.251 1.00 91.31 158 PRO A CA 1
ATOM 1148 C C . PRO A 1 158 ? 9.109 -10.883 -15.329 1.00 91.31 158 PRO A C 1
ATOM 1150 O O . PRO A 1 158 ? 8.827 -10.799 -14.133 1.00 91.31 158 PRO A O 1
ATOM 1153 N N . THR A 1 159 ? 9.493 -12.025 -15.888 1.00 79.69 159 THR A N 1
ATOM 1154 C CA . THR A 1 159 ? 9.917 -13.161 -15.079 1.00 79.69 159 THR A CA 1
ATOM 1155 C C . THR A 1 159 ? 11.317 -12.837 -14.592 1.00 79.69 159 THR A C 1
ATOM 1157 O O . THR A 1 159 ? 12.242 -12.802 -15.402 1.00 79.69 159 THR A O 1
ATOM 1160 N N . ASN A 1 160 ? 11.461 -12.551 -13.301 1.00 59.38 160 ASN A N 1
ATOM 1161 C CA . ASN A 1 160 ? 12.780 -12.459 -12.685 1.00 59.38 160 ASN A CA 1
ATOM 1162 C C . ASN A 1 160 ? 13.527 -13.767 -12.992 1.00 59.38 160 ASN A C 1
ATOM 1164 O O . ASN A 1 160 ? 12.978 -14.848 -12.754 1.00 59.38 160 ASN A O 1
ATOM 1168 N N . VAL A 1 161 ? 14.710 -13.659 -13.597 1.00 42.88 161 VAL A N 1
ATOM 1169 C CA . VAL A 1 161 ? 15.633 -14.784 -13.808 1.00 42.88 161 VAL A CA 1
ATOM 1170 C C . VAL A 1 161 ? 16.376 -15.084 -12.516 1.00 42.88 161 VAL A C 1
ATOM 1172 O O . VAL A 1 161 ? 16.710 -14.115 -11.796 1.00 42.88 161 VAL A O 1
#

pLDDT: mean 92.06, std 7.77, range [42.88, 98.5]

Radius of gyration: 15.77 Å; chains: 1; bounding box: 42×26×41 Å

Sequence (161 aa):
MFSAALPGGHRLDGLHGVGGNVLAYWDGANLVDTTQVRGSDGQPYERVTAGLCGAGRCAVAFEFGAHSAAVAALRVDTKITVVDTAVEGVAADVRDLNADGLPDAAVRQSTYEPSFALAPLYWVTYVQQDDHLVPTGCTTPVQAYEEAPITVATGACPTNV